Protein AF-A0A948U100-F1 (afdb_monomer_lite)

Structure (mmCIF, N/CA/C/O backbone):
data_AF-A0A948U100-F1
#
_entry.id   AF-A0A948U100-F1
#
loop_
_atom_site.group_PDB
_atom_site.id
_atom_site.type_symbol
_atom_site.label_atom_id
_atom_site.label_alt_id
_atom_site.label_comp_id
_atom_site.label_asym_id
_atom_site.label_entity_id
_atom_site.label_seq_id
_atom_site.pdbx_PDB_ins_code
_atom_site.Cartn_x
_atom_site.Cartn_y
_atom_site.Cartn_z
_atom_site.occupancy
_atom_site.B_iso_or_equiv
_atom_site.auth_seq_id
_atom_site.auth_comp_id
_atom_site.auth_asym_id
_atom_site.auth_atom_id
_atom_site.pdbx_PDB_model_num
ATOM 1 N N . MET A 1 1 ? 40.590 14.692 -9.329 1.00 38.50 1 MET A N 1
ATOM 2 C CA . MET A 1 1 ? 40.022 13.449 -8.770 1.00 38.50 1 MET A CA 1
ATOM 3 C C . MET A 1 1 ? 38.692 13.834 -8.159 1.00 38.50 1 MET A C 1
ATOM 5 O O . MET A 1 1 ? 38.643 14.272 -7.020 1.00 38.50 1 MET A O 1
ATOM 9 N N . GLU A 1 2 ? 37.663 13.827 -9.000 1.00 42.91 2 GLU A N 1
ATOM 10 C CA . GLU A 1 2 ? 36.280 14.156 -8.657 1.00 42.91 2 GLU A CA 1
ATOM 11 C C . GLU A 1 2 ? 35.517 12.838 -8.519 1.00 42.91 2 GLU A C 1
ATOM 13 O O . GLU A 1 2 ? 35.002 12.303 -9.493 1.00 42.91 2 GLU A O 1
ATOM 18 N N . GLU A 1 3 ? 35.473 12.291 -7.310 1.00 48.03 3 GLU A N 1
ATOM 19 C CA . GLU A 1 3 ? 34.512 11.252 -6.933 1.00 48.03 3 GLU A CA 1
ATOM 20 C C . GLU A 1 3 ? 33.742 11.768 -5.723 1.00 48.03 3 GLU A C 1
ATOM 22 O O . GLU A 1 3 ? 34.136 11.570 -4.581 1.00 48.03 3 GLU A O 1
ATOM 27 N N . SER A 1 4 ? 32.686 12.536 -5.990 1.00 46.94 4 SER A N 1
ATOM 28 C CA . SER A 1 4 ? 31.695 12.964 -4.993 1.00 46.94 4 SER A CA 1
ATOM 29 C C . SER A 1 4 ? 30.493 13.611 -5.699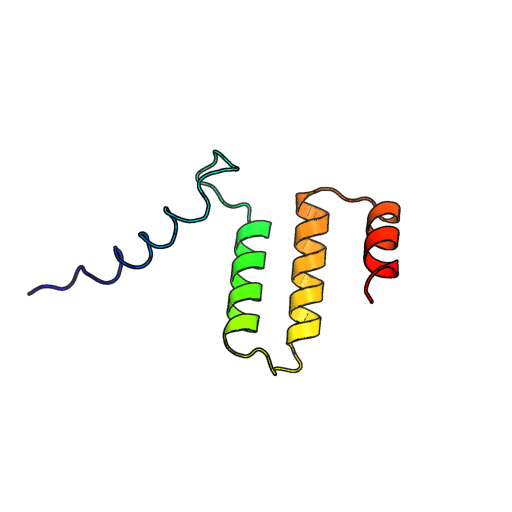 1.00 46.94 4 SER A C 1
ATOM 31 O O . SER A 1 4 ? 30.070 14.708 -5.351 1.00 46.94 4 SER A O 1
ATOM 33 N N . ASN A 1 5 ? 29.969 12.988 -6.758 1.00 50.84 5 ASN A N 1
ATOM 34 C CA . ASN A 1 5 ? 28.863 13.568 -7.537 1.00 50.84 5 ASN A CA 1
ATOM 35 C C . ASN A 1 5 ? 27.737 12.575 -7.876 1.00 50.84 5 ASN A C 1
ATOM 37 O O . ASN A 1 5 ? 26.971 12.815 -8.806 1.00 50.84 5 ASN A O 1
ATOM 41 N N . SER A 1 6 ? 27.584 11.481 -7.121 1.00 48.66 6 SER A N 1
ATOM 42 C CA . SER A 1 6 ? 26.400 10.610 -7.243 1.00 48.66 6 SER A CA 1
ATOM 43 C C . SER A 1 6 ? 25.389 10.779 -6.104 1.00 48.66 6 SER A C 1
ATOM 45 O O . SER A 1 6 ? 24.217 10.465 -6.289 1.00 48.66 6 SER A O 1
ATOM 47 N N . GLU A 1 7 ? 25.788 11.337 -4.957 1.00 46.78 7 GLU A N 1
ATOM 48 C CA . GLU A 1 7 ? 24.919 11.410 -3.771 1.00 46.78 7 GLU A CA 1
ATOM 49 C C . GLU A 1 7 ? 24.043 12.677 -3.735 1.00 46.78 7 GLU A C 1
ATOM 51 O O . GLU A 1 7 ? 22.966 12.706 -3.141 1.00 46.78 7 GLU A O 1
ATOM 56 N N . THR A 1 8 ? 24.444 13.726 -4.453 1.00 45.78 8 THR A N 1
ATOM 57 C CA . THR A 1 8 ? 23.717 15.004 -4.522 1.00 45.78 8 THR A CA 1
ATOM 58 C C . THR A 1 8 ? 22.592 15.007 -5.559 1.00 45.78 8 THR A C 1
ATOM 60 O O . THR A 1 8 ? 21.636 15.768 -5.419 1.00 45.78 8 THR A O 1
ATOM 63 N N . HIS A 1 9 ? 22.651 14.142 -6.578 1.00 44.12 9 HIS A N 1
ATOM 64 C CA . HIS A 1 9 ? 21.629 14.096 -7.632 1.00 44.12 9 HIS A CA 1
ATOM 65 C C . HIS A 1 9 ? 20.359 13.353 -7.193 1.00 44.12 9 HIS A C 1
ATOM 67 O O . HIS A 1 9 ? 19.257 13.723 -7.597 1.00 44.12 9 HIS A O 1
ATOM 73 N N . PHE A 1 10 ? 20.490 12.365 -6.302 1.00 45.75 10 PHE A N 1
ATOM 74 C CA . PHE A 1 10 ? 19.342 11.654 -5.733 1.00 45.75 10 PHE A CA 1
ATOM 75 C C . PHE A 1 10 ? 18.566 12.517 -4.719 1.00 45.75 10 PHE A C 1
ATOM 77 O O . PHE A 1 10 ? 17.350 12.390 -4.582 1.00 45.75 10 PHE A O 1
ATOM 84 N N . ASN A 1 11 ? 19.246 13.476 -4.084 1.00 45.69 11 ASN A N 1
ATOM 85 C CA . ASN A 1 11 ? 18.654 14.373 -3.090 1.00 45.69 11 ASN A CA 1
ATOM 86 C C . ASN A 1 11 ? 17.910 15.582 -3.686 1.00 45.69 11 ASN A C 1
ATOM 88 O O . ASN A 1 11 ? 17.129 16.219 -2.983 1.00 45.69 11 ASN A O 1
ATOM 92 N N . MET A 1 12 ? 18.078 15.889 -4.978 1.00 37.97 12 MET A N 1
ATOM 93 C CA . MET A 1 12 ? 17.387 17.028 -5.605 1.00 37.97 12 MET A CA 1
ATOM 94 C C . MET A 1 12 ? 15.960 16.691 -6.075 1.00 37.97 12 MET A C 1
ATOM 96 O O . MET A 1 12 ? 15.086 17.558 -6.064 1.00 37.97 12 MET A O 1
ATOM 100 N N . LEU A 1 13 ? 15.685 15.424 -6.411 1.00 41.16 13 LEU A N 1
ATOM 101 C CA . LEU A 1 13 ? 14.339 14.952 -6.776 1.00 41.16 13 LEU A CA 1
ATOM 102 C C . LEU A 1 13 ? 13.395 14.821 -5.567 1.00 41.16 13 LEU A C 1
ATOM 104 O O . LEU A 1 13 ? 12.179 14.796 -5.735 1.00 41.16 13 LEU A O 1
ATOM 108 N N . GLN A 1 14 ? 13.936 14.809 -4.346 1.00 45.84 14 GLN A N 1
ATOM 109 C CA . GLN A 1 14 ? 13.153 14.736 -3.108 1.00 45.84 14 GLN A CA 1
ATOM 110 C C . GLN A 1 14 ? 12.515 16.087 -2.716 1.00 45.84 14 GLN A C 1
ATOM 112 O O . GLN A 1 14 ? 11.511 16.102 -2.007 1.00 45.84 14 GLN A O 1
ATOM 117 N N . LEU A 1 15 ? 13.040 17.229 -3.190 1.00 43.03 15 LEU A N 1
ATOM 118 C CA . LEU A 1 15 ? 12.687 18.549 -2.635 1.00 43.03 15 LEU A CA 1
ATOM 119 C C . LEU A 1 15 ? 11.647 19.352 -3.444 1.00 43.03 15 LEU A C 1
ATOM 121 O O . LEU A 1 15 ? 11.049 20.288 -2.914 1.00 43.03 15 LEU A O 1
ATOM 125 N N . ILE A 1 16 ? 11.383 19.004 -4.709 1.00 41.88 16 ILE A N 1
ATOM 126 C CA . ILE A 1 16 ? 10.516 19.827 -5.582 1.00 41.88 16 ILE A CA 1
ATOM 127 C C . ILE A 1 16 ? 9.058 19.311 -5.629 1.00 41.88 16 ILE A C 1
ATOM 129 O O . ILE A 1 16 ? 8.145 20.095 -5.870 1.00 41.88 16 ILE A O 1
ATOM 133 N N . GLY A 1 17 ? 8.796 18.030 -5.324 1.00 43.53 17 GLY A N 1
ATOM 134 C CA . GLY A 1 17 ? 7.453 17.428 -5.452 1.00 43.53 17 GLY A CA 1
ATOM 135 C C . GLY A 1 17 ? 6.673 17.180 -4.152 1.00 43.53 17 GLY A C 1
ATOM 136 O O . GLY A 1 17 ? 5.446 17.240 -4.155 1.00 43.53 17 GLY A O 1
ATOM 137 N N . TYR A 1 18 ? 7.354 16.929 -3.029 1.00 46.47 18 TYR A N 1
ATOM 138 C CA . TYR A 1 18 ? 6.717 16.463 -1.782 1.00 46.47 18 TYR A CA 1
ATOM 139 C C . TYR A 1 18 ? 6.514 17.556 -0.719 1.00 46.47 18 TYR A C 1
ATOM 141 O O . TYR A 1 18 ? 6.049 17.291 0.391 1.00 46.47 18 TYR A O 1
ATOM 149 N N . SER A 1 19 ? 6.796 18.812 -1.066 1.00 40.69 19 SER A N 1
ATOM 150 C CA . SER A 1 19 ? 6.820 19.970 -0.161 1.00 40.69 19 SER A CA 1
ATOM 151 C C . SER A 1 19 ? 5.442 20.493 0.276 1.00 40.69 19 SER A C 1
ATOM 153 O O . SER A 1 19 ? 5.290 21.693 0.497 1.00 40.69 19 SER A O 1
ATOM 155 N N . ARG A 1 20 ? 4.420 19.635 0.445 1.00 42.38 20 ARG A N 1
ATOM 156 C CA . ARG A 1 20 ? 3.157 20.080 1.066 1.00 42.38 20 ARG A CA 1
ATOM 157 C C . ARG A 1 20 ? 2.668 19.300 2.284 1.00 42.38 20 ARG A C 1
ATOM 159 O O . ARG A 1 20 ? 1.963 19.918 3.073 1.00 42.38 20 ARG A O 1
ATOM 166 N N . VAL A 1 21 ? 3.019 18.033 2.530 1.00 42.75 21 VAL A N 1
ATOM 167 C CA . VAL A 1 21 ? 2.462 17.333 3.713 1.00 42.75 21 VAL A CA 1
ATOM 168 C C . VAL A 1 21 ? 3.381 16.228 4.258 1.00 42.75 21 VAL A C 1
ATOM 170 O O . VAL A 1 21 ? 3.134 15.055 4.023 1.00 42.75 21 VAL A O 1
ATOM 173 N N . LYS A 1 22 ? 4.420 16.590 5.021 1.00 45.62 22 LYS A N 1
ATOM 174 C CA . LYS A 1 22 ? 4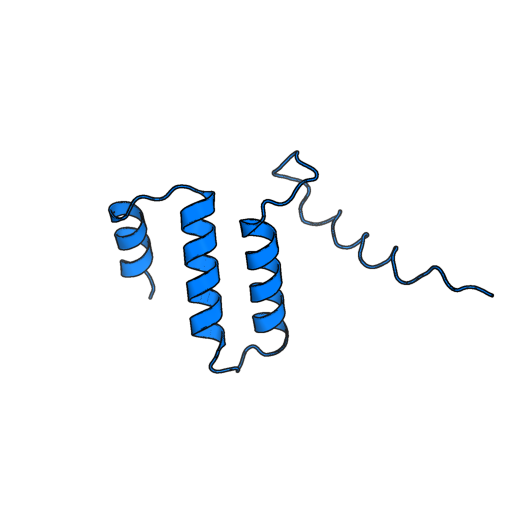.632 16.152 6.423 1.00 45.62 22 LYS A CA 1
ATOM 175 C C . LYS A 1 22 ? 6.063 16.412 6.895 1.00 45.62 22 LYS A C 1
ATOM 177 O O . LYS A 1 22 ? 7.037 15.798 6.487 1.00 45.62 22 LYS A O 1
ATOM 182 N N . ASN A 1 23 ? 6.111 17.319 7.853 1.00 45.78 23 ASN A N 1
ATOM 183 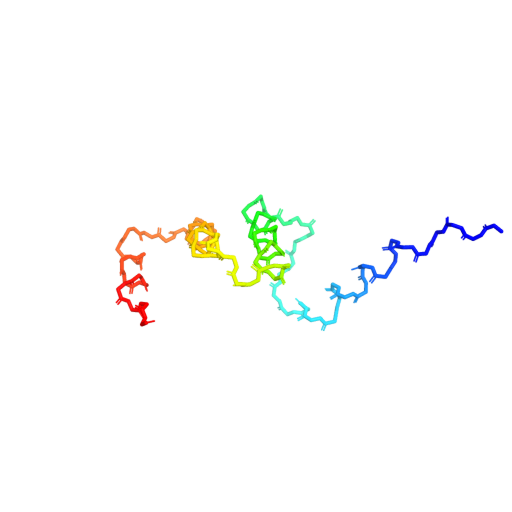C CA . ASN A 1 23 ? 7.134 17.524 8.858 1.00 45.78 23 ASN A CA 1
ATOM 184 C C . ASN A 1 23 ? 7.459 16.230 9.648 1.00 45.78 23 ASN A C 1
ATOM 186 O O . ASN A 1 23 ? 6.835 15.986 10.677 1.00 45.78 23 ASN A O 1
ATOM 190 N N . SER A 1 24 ? 8.395 15.401 9.170 1.00 41.53 24 SER A N 1
ATOM 191 C CA . SER A 1 24 ? 9.197 14.474 9.992 1.00 41.53 24 SER A CA 1
ATOM 192 C C . SER A 1 24 ? 10.281 13.822 9.127 1.00 41.53 24 SER A C 1
ATOM 194 O O . SER A 1 24 ? 9.976 13.070 8.209 1.00 41.53 24 SER A O 1
ATOM 196 N N . LEU A 1 25 ? 11.554 14.074 9.427 1.00 49.28 25 LEU A N 1
ATOM 197 C CA . LEU A 1 25 ? 12.730 13.471 8.775 1.00 49.28 25 LEU A CA 1
ATOM 198 C C . LEU A 1 25 ? 12.939 11.977 9.134 1.00 49.28 25 LEU A C 1
ATOM 200 O O . LEU A 1 25 ? 14.063 11.487 9.153 1.00 49.28 25 LEU A O 1
ATOM 204 N N . ALA A 1 26 ? 11.865 11.240 9.414 1.00 55.50 26 ALA A N 1
ATOM 205 C CA . ALA A 1 26 ? 11.884 9.799 9.626 1.00 55.50 26 ALA A CA 1
ATOM 206 C C . ALA A 1 26 ? 10.681 9.184 8.905 1.00 55.50 26 ALA A C 1
ATOM 208 O O . ALA A 1 26 ? 9.550 9.300 9.379 1.00 55.50 26 ALA A O 1
ATOM 209 N N . LEU A 1 27 ? 10.938 8.550 7.758 1.00 61.38 27 LEU A N 1
ATOM 210 C CA . LEU A 1 27 ? 9.975 7.645 7.138 1.00 61.38 27 LEU A CA 1
ATOM 211 C C . LEU A 1 27 ? 9.741 6.484 8.107 1.00 61.38 27 LEU A C 1
ATOM 213 O O . LEU A 1 27 ? 10.694 5.880 8.607 1.00 61.38 27 LEU A O 1
ATOM 217 N N . SER A 1 28 ? 8.479 6.176 8.383 1.00 78.81 28 SER A N 1
ATOM 218 C CA . SER A 1 28 ? 8.113 4.942 9.074 1.00 78.81 28 SER A CA 1
ATOM 219 C C . SER A 1 28 ? 8.620 3.727 8.289 1.00 78.81 28 SER A C 1
ATOM 221 O O . SER A 1 28 ? 8.826 3.784 7.072 1.00 78.81 28 SER A O 1
ATOM 223 N N . MET A 1 29 ? 8.819 2.599 8.977 1.00 81.69 29 MET A N 1
ATOM 224 C CA . MET A 1 29 ? 9.224 1.350 8.317 1.00 81.69 29 MET A CA 1
ATOM 225 C C . MET A 1 29 ? 8.230 0.961 7.215 1.00 81.69 29 MET A C 1
ATOM 227 O O . MET A 1 29 ? 8.621 0.454 6.167 1.00 81.69 29 MET A O 1
ATOM 231 N N . GLU A 1 30 ? 6.946 1.238 7.433 1.00 82.75 30 GLU A N 1
ATOM 232 C CA . GLU A 1 30 ? 5.879 1.036 6.465 1.00 82.75 30 GLU A CA 1
ATOM 233 C C . GLU A 1 30 ? 6.067 1.894 5.207 1.00 82.75 30 GLU A C 1
ATOM 235 O O . GLU A 1 30 ? 5.954 1.374 4.099 1.00 82.75 30 GLU A O 1
ATOM 240 N N . GLU A 1 31 ? 6.398 3.180 5.352 1.00 83.19 31 GLU A N 1
ATOM 241 C CA . GLU A 1 31 ? 6.647 4.081 4.218 1.00 83.19 31 GLU A CA 1
ATOM 242 C C . GLU A 1 31 ? 7.877 3.665 3.406 1.00 83.19 31 GLU A C 1
ATOM 244 O O . GLU A 1 31 ? 7.820 3.656 2.175 1.00 83.19 31 GLU A O 1
ATOM 249 N N . ALA A 1 32 ? 8.955 3.242 4.069 1.00 87.62 32 ALA A N 1
ATOM 250 C CA . ALA A 1 32 ? 10.146 2.737 3.390 1.00 87.62 32 ALA A CA 1
ATOM 251 C C . ALA A 1 32 ? 9.844 1.480 2.550 1.00 87.62 32 ALA A C 1
ATOM 253 O O . ALA A 1 32 ? 10.243 1.397 1.387 1.00 87.62 32 ALA A O 1
ATOM 254 N N . LEU A 1 33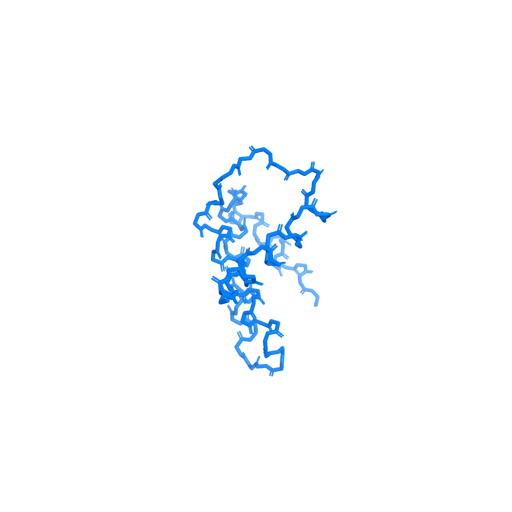 ? 9.079 0.532 3.103 1.00 87.94 33 LEU A N 1
ATOM 255 C CA . LEU A 1 33 ? 8.680 -0.690 2.395 1.00 87.94 33 LEU A CA 1
ATOM 256 C C . LEU A 1 33 ? 7.740 -0.405 1.214 1.00 87.94 33 LEU A C 1
ATOM 258 O O . LEU A 1 33 ? 7.845 -1.051 0.170 1.00 87.94 33 LEU A O 1
ATOM 262 N N . MET A 1 34 ? 6.838 0.575 1.341 1.00 89.50 34 MET A N 1
ATOM 263 C CA . MET A 1 34 ? 5.988 0.998 0.222 1.00 89.50 34 MET A CA 1
ATOM 264 C C . MET A 1 34 ? 6.818 1.560 -0.935 1.00 89.50 34 MET A C 1
ATOM 266 O O . MET A 1 34 ? 6.556 1.220 -2.092 1.00 89.50 34 MET A O 1
ATOM 270 N N . ILE A 1 35 ? 7.830 2.381 -0.635 1.00 89.75 35 ILE A N 1
ATOM 271 C CA . ILE A 1 35 ? 8.745 2.934 -1.644 1.00 89.75 35 ILE A CA 1
ATOM 272 C C . ILE A 1 35 ? 9.509 1.804 -2.343 1.00 89.75 35 ILE A C 1
ATOM 274 O O . ILE A 1 35 ? 9.562 1.774 -3.571 1.00 89.75 35 ILE A O 1
ATOM 278 N N . GLU A 1 36 ? 10.041 0.841 -1.586 1.00 91.75 36 GLU A N 1
ATOM 279 C CA . GLU A 1 36 ? 10.762 -0.306 -2.145 1.00 91.75 36 GLU A CA 1
ATOM 280 C C . GLU A 1 36 ? 9.884 -1.113 -3.112 1.00 91.75 36 GLU A C 1
ATOM 282 O O . GLU A 1 36 ? 10.265 -1.349 -4.258 1.00 91.75 36 GLU A O 1
ATOM 287 N N . HIS A 1 37 ? 8.675 -1.493 -2.691 1.00 92.62 37 HIS A N 1
ATOM 288 C CA . HIS A 1 37 ? 7.749 -2.239 -3.545 1.00 92.62 37 HIS A CA 1
ATOM 289 C C . HIS A 1 37 ? 7.340 -1.447 -4.793 1.00 92.62 37 HIS A C 1
ATOM 291 O O . HIS A 1 37 ? 7.240 -2.026 -5.874 1.00 92.62 37 HIS A O 1
ATOM 297 N N . THR A 1 38 ? 7.169 -0.129 -4.666 1.00 93.69 38 THR A N 1
ATOM 298 C CA . THR A 1 38 ? 6.864 0.754 -5.799 1.00 93.69 38 THR A CA 1
ATOM 299 C C . THR A 1 38 ? 8.014 0.780 -6.803 1.00 93.69 38 THR A C 1
ATOM 301 O O . THR A 1 38 ? 7.776 0.645 -8.001 1.00 93.69 38 THR A O 1
ATOM 304 N N . HIS A 1 39 ? 9.268 0.868 -6.347 1.00 94.38 39 HIS A N 1
ATOM 305 C CA . HIS A 1 39 ? 10.424 0.788 -7.242 1.00 94.38 39 HIS A CA 1
ATOM 306 C C . HIS A 1 39 ? 10.502 -0.551 -7.983 1.00 94.38 39 HIS A C 1
ATOM 308 O O . HIS A 1 39 ? 10.814 -0.561 -9.172 1.00 94.38 39 HIS A O 1
ATOM 314 N N . VAL A 1 40 ? 10.178 -1.670 -7.326 1.00 93.00 40 VAL A N 1
ATOM 315 C CA . VAL A 1 40 ? 10.161 -2.990 -7.983 1.00 93.00 40 VAL A CA 1
ATOM 316 C C . VAL A 1 40 ? 9.096 -3.053 -9.084 1.00 93.00 40 VAL A C 1
ATOM 318 O O . VAL A 1 40 ? 9.377 -3.576 -10.161 1.00 93.00 40 VAL A O 1
ATOM 321 N N . ILE A 1 41 ? 7.905 -2.490 -8.848 1.00 94.44 41 ILE A N 1
ATOM 322 C CA . ILE A 1 41 ? 6.848 -2.399 -9.870 1.00 94.44 41 ILE A CA 1
ATOM 323 C C . ILE A 1 41 ? 7.314 -1.528 -11.041 1.00 94.44 41 ILE A C 1
ATOM 325 O O . ILE A 1 41 ? 7.225 -1.948 -12.189 1.00 94.44 41 ILE A O 1
ATOM 329 N N . LEU A 1 42 ? 7.854 -0.337 -10.763 1.00 95.06 42 LEU A N 1
ATOM 330 C CA . LEU A 1 42 ? 8.308 0.589 -11.805 1.00 95.06 42 LEU A CA 1
ATOM 331 C C . LEU A 1 42 ? 9.457 0.019 -12.649 1.00 95.06 42 LEU A C 1
ATOM 333 O O . LEU A 1 42 ? 9.554 0.330 -13.833 1.00 95.06 42 LEU A O 1
ATOM 337 N N . ALA A 1 43 ? 10.313 -0.819 -12.061 1.00 95.19 43 ALA A N 1
ATOM 338 C CA . ALA A 1 43 ? 11.406 -1.473 -12.772 1.00 95.19 43 ALA A CA 1
ATOM 339 C C . ALA A 1 43 ? 10.931 -2.583 -13.729 1.00 95.19 43 ALA A C 1
ATOM 341 O O . ALA A 1 43 ? 11.612 -2.859 -14.716 1.00 95.19 43 ALA A O 1
ATOM 342 N N . ASN A 1 44 ? 9.796 -3.234 -13.446 1.00 95.12 44 ASN A N 1
ATOM 343 C CA . ASN A 1 44 ? 9.216 -4.261 -14.313 1.00 95.12 44 ASN A CA 1
ATOM 344 C C . ASN A 1 44 ? 7.676 -4.310 -14.188 1.00 95.12 44 ASN A C 1
ATOM 346 O O . ASN A 1 44 ? 7.144 -5.183 -13.490 1.00 95.12 44 ASN A O 1
ATOM 350 N N . PRO A 1 45 ? 6.959 -3.388 -14.856 1.00 94.00 45 PRO A N 1
ATOM 351 C CA . PRO A 1 45 ? 5.513 -3.227 -14.698 1.00 94.00 45 PRO A CA 1
ATOM 352 C C . PRO A 1 45 ? 4.692 -4.372 -15.306 1.00 94.00 45 PRO A C 1
ATOM 354 O O . PRO A 1 45 ? 3.564 -4.601 -14.884 1.00 94.00 45 PRO A O 1
ATOM 357 N N . ASP A 1 46 ? 5.258 -5.130 -16.246 1.00 95.62 46 ASP A N 1
ATOM 358 C CA . ASP A 1 46 ? 4.588 -6.285 -16.860 1.00 95.62 46 ASP A CA 1
ATOM 359 C C . ASP A 1 46 ? 4.819 -7.586 -16.069 1.00 95.62 46 ASP A C 1
ATOM 361 O O . ASP A 1 46 ? 4.365 -8.666 -16.456 1.00 95.62 46 ASP A O 1
ATOM 365 N N . SER A 1 47 ? 5.551 -7.513 -14.952 1.00 95.25 47 SER A N 1
ATOM 366 C CA . SER A 1 47 ? 5.814 -8.672 -14.109 1.00 95.25 47 SER A CA 1
ATOM 367 C C . SER A 1 47 ? 4.514 -9.230 -13.520 1.00 95.25 47 SER A C 1
ATOM 369 O O . SER A 1 47 ? 3.729 -8.482 -12.931 1.00 95.25 47 SER A O 1
ATOM 371 N N . PRO A 1 48 ? 4.320 -10.562 -13.504 1.00 93.38 48 PRO A N 1
ATOM 372 C CA . PRO A 1 48 ? 3.187 -11.167 -12.801 1.00 93.38 48 PRO A CA 1
ATOM 373 C C . PRO A 1 48 ? 3.217 -10.897 -11.283 1.00 93.38 48 PRO A C 1
ATOM 375 O O . PRO A 1 48 ? 2.221 -11.109 -10.592 1.00 93.38 48 PRO A O 1
ATOM 378 N N . ALA A 1 49 ? 4.350 -10.427 -10.744 1.00 93.00 49 ALA A N 1
ATOM 379 C CA . ALA A 1 49 ? 4.491 -10.065 -9.339 1.00 93.00 49 ALA A CA 1
ATOM 380 C C . ALA A 1 49 ? 3.831 -8.723 -8.972 1.00 93.00 49 ALA A C 1
ATOM 382 O O . ALA A 1 49 ? 3.652 -8.468 -7.780 1.00 93.00 49 ALA A O 1
ATOM 383 N N . VAL A 1 50 ? 3.454 -7.881 -9.946 1.00 94.69 50 VAL A N 1
ATOM 384 C CA . VAL A 1 50 ? 2.896 -6.541 -9.682 1.00 94.69 50 VAL A CA 1
ATOM 385 C C . VAL A 1 50 ? 1.666 -6.614 -8.781 1.00 94.69 50 VAL A C 1
ATOM 387 O O . VAL A 1 50 ? 1.666 -5.993 -7.721 1.00 94.69 50 VAL A O 1
ATOM 390 N N . HIS A 1 51 ? 0.698 -7.481 -9.087 1.00 94.00 51 HIS A N 1
ATOM 391 C CA . HIS A 1 51 ? -0.498 -7.654 -8.253 1.00 94.00 51 HIS A CA 1
ATOM 392 C C . HIS A 1 51 ? -0.180 -8.023 -6.795 1.00 94.00 51 HIS A C 1
ATOM 394 O O . HIS A 1 51 ? -0.848 -7.581 -5.859 1.00 94.00 51 HIS A O 1
ATOM 400 N N . GLN A 1 52 ? 0.862 -8.830 -6.572 1.00 95.75 52 GLN A N 1
ATOM 401 C CA . GLN A 1 52 ? 1.272 -9.213 -5.220 1.00 95.75 52 GLN A CA 1
ATOM 402 C C . GLN A 1 52 ? 1.934 -8.048 -4.478 1.00 95.75 52 GLN A C 1
ATOM 404 O O . GLN A 1 52 ? 1.743 -7.901 -3.269 1.00 95.75 52 GLN A O 1
ATOM 409 N N . LEU A 1 53 ? 2.717 -7.229 -5.181 1.00 95.31 53 LEU A N 1
ATOM 410 C CA . LEU A 1 53 ? 3.370 -6.048 -4.620 1.00 95.31 53 LEU A CA 1
ATOM 411 C C . LEU A 1 53 ? 2.349 -4.954 -4.294 1.00 95.31 53 LEU A C 1
ATOM 413 O O . LEU A 1 53 ? 2.384 -4.411 -3.193 1.00 95.31 53 LEU A O 1
ATOM 417 N N . GLU A 1 54 ? 1.375 -4.714 -5.169 1.00 94.75 54 GLU A N 1
ATOM 418 C CA . GLU A 1 54 ? 0.253 -3.805 -4.908 1.00 94.75 54 GLU A CA 1
ATOM 419 C C . GLU A 1 54 ? -0.558 -4.249 -3.686 1.00 94.75 54 GLU A C 1
ATOM 421 O O . GLU A 1 54 ? -0.890 -3.440 -2.819 1.00 94.75 54 GLU A O 1
ATOM 426 N N . ALA A 1 55 ? -0.826 -5.552 -3.543 1.00 94.38 55 ALA A N 1
ATOM 427 C CA . ALA A 1 55 ? -1.493 -6.087 -2.358 1.00 94.38 55 ALA A CA 1
ATOM 428 C C . ALA A 1 55 ? -0.681 -5.860 -1.068 1.00 94.38 55 ALA A C 1
ATOM 430 O O . ALA A 1 55 ? -1.260 -5.606 -0.009 1.00 94.38 55 ALA A O 1
ATOM 431 N N . LYS A 1 56 ? 0.657 -5.927 -1.131 1.00 95.00 56 LYS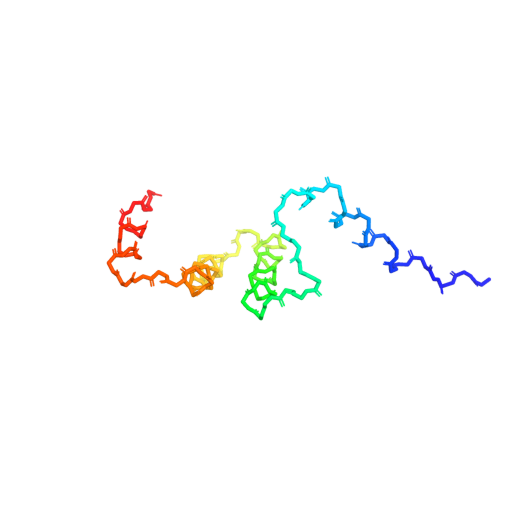 A N 1
ATOM 432 C CA . LYS A 1 56 ? 1.528 -5.596 0.011 1.00 95.00 56 LYS A CA 1
ATOM 433 C C . LYS A 1 56 ? 1.483 -4.103 0.334 1.00 95.00 56 LYS A C 1
ATOM 435 O O . LYS A 1 56 ? 1.329 -3.763 1.503 1.00 95.00 56 LYS A O 1
ATOM 440 N N . ILE A 1 57 ? 1.547 -3.235 -0.676 1.00 94.00 57 ILE A N 1
ATOM 441 C CA . ILE A 1 57 ? 1.430 -1.779 -0.505 1.00 94.00 57 ILE A CA 1
ATOM 442 C C . ILE A 1 57 ? 0.089 -1.429 0.151 1.00 94.00 57 ILE A C 1
ATOM 444 O O . ILE A 1 57 ? 0.078 -0.720 1.152 1.00 94.00 57 ILE A O 1
ATOM 448 N N . ASN A 1 58 ? -1.026 -2.004 -0.311 1.00 93.50 58 ASN A N 1
ATOM 449 C CA . ASN A 1 58 ? -2.346 -1.785 0.294 1.00 93.50 58 ASN A CA 1
ATOM 450 C C . ASN A 1 58 ? -2.365 -2.123 1.793 1.00 93.50 58 ASN A C 1
ATOM 452 O O . ASN A 1 58 ? -2.831 -1.324 2.600 1.00 93.50 58 ASN A O 1
ATOM 456 N N . LYS A 1 59 ? -1.777 -3.257 2.200 1.00 93.31 59 LYS A N 1
ATOM 457 C CA . LYS A 1 59 ? -1.672 -3.629 3.623 1.00 93.31 59 LYS A CA 1
ATOM 458 C C . LYS A 1 59 ? -0.847 -2.631 4.438 1.00 93.31 59 LYS A C 1
ATOM 460 O O . LYS A 1 59 ? -1.208 -2.341 5.577 1.00 93.31 59 LYS A O 1
ATOM 465 N N . LEU A 1 60 ? 0.246 -2.119 3.873 1.00 90.44 60 LEU A N 1
ATOM 466 C CA . LEU A 1 60 ? 1.082 -1.107 4.524 1.00 90.44 60 LEU A CA 1
ATOM 467 C C . LEU A 1 60 ? 0.323 0.215 4.684 1.00 90.44 60 LEU A C 1
ATOM 469 O O . LEU A 1 60 ? 0.354 0.793 5.767 1.00 90.44 60 LEU A O 1
ATOM 473 N N . VAL A 1 61 ? -0.438 0.637 3.668 1.00 90.06 61 VAL A N 1
ATOM 474 C CA . VAL A 1 61 ? -1.326 1.810 3.742 1.00 90.06 61 VAL A CA 1
ATOM 475 C C . VAL A 1 61 ? -2.387 1.619 4.827 1.00 90.06 61 VAL A C 1
ATOM 477 O O . VAL A 1 61 ? -2.564 2.495 5.672 1.00 90.06 61 VAL A O 1
ATOM 480 N N . TYR A 1 62 ? -3.060 0.466 4.866 1.00 91.12 62 TYR A N 1
ATOM 481 C CA . TYR A 1 62 ? -4.077 0.183 5.885 1.00 91.12 62 TYR A CA 1
ATOM 482 C C . TYR A 1 62 ? -3.503 0.2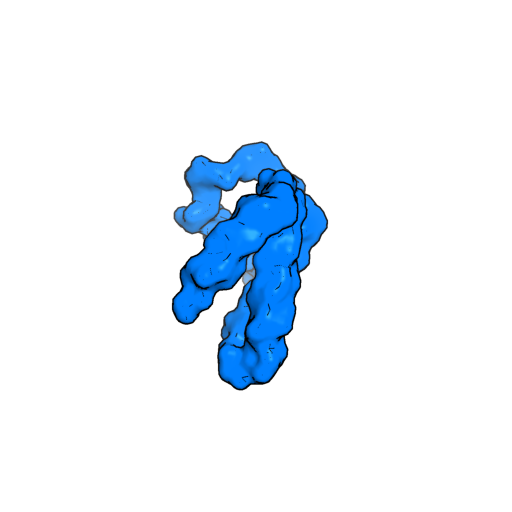50 7.294 1.00 91.12 62 TYR A C 1
ATOM 484 O O . TYR A 1 62 ? -4.127 0.818 8.187 1.00 91.12 62 TYR A O 1
ATOM 492 N N . LYS A 1 63 ? -2.286 -0.268 7.479 1.00 88.31 63 LYS A N 1
ATOM 493 C CA . LYS A 1 63 ? -1.568 -0.195 8.750 1.00 88.31 63 LYS A CA 1
ATOM 494 C C . LYS A 1 63 ? -1.178 1.241 9.110 1.00 88.31 63 LYS A C 1
ATOM 496 O O . LYS A 1 63 ? -1.384 1.639 10.252 1.00 88.31 63 LYS A O 1
ATOM 501 N N . LEU A 1 64 ? -0.661 2.015 8.154 1.00 86.69 64 LEU A N 1
ATOM 502 C CA . LEU A 1 64 ? -0.223 3.400 8.363 1.00 86.69 64 LEU A CA 1
ATOM 503 C C . LEU A 1 64 ? -1.377 4.313 8.800 1.00 86.69 64 LEU A C 1
ATOM 505 O O . LEU A 1 64 ? -1.187 5.198 9.631 1.00 86.69 64 LEU A O 1
ATOM 509 N N . TYR A 1 65 ? -2.572 4.082 8.256 1.00 86.25 65 TYR A N 1
ATOM 510 C CA . TYR A 1 65 ? -3.773 4.855 8.576 1.00 86.25 65 TYR A CA 1
ATOM 511 C C . TYR A 1 65 ? -4.670 4.202 9.639 1.00 86.25 65 TYR A C 1
ATOM 513 O O . TYR A 1 65 ? -5.666 4.802 10.033 1.00 86.25 65 TYR A O 1
ATOM 521 N N . GLY A 1 66 ? -4.324 3.007 10.128 1.00 88.94 66 GLY A N 1
ATOM 522 C CA . GLY A 1 66 ? -5.075 2.314 11.177 1.00 88.94 66 GLY A CA 1
ATOM 523 C C . GLY A 1 66 ? -6.484 1.887 10.762 1.00 88.94 66 GLY A C 1
ATOM 524 O O . GLY A 1 66 ? -7.385 1.907 11.598 1.00 88.94 66 GLY A O 1
ATOM 525 N N . LEU A 1 67 ? -6.686 1.519 9.492 1.00 90.19 67 LEU A N 1
ATOM 526 C CA . LEU A 1 67 ? -8.005 1.126 8.993 1.00 90.19 67 LEU A CA 1
ATOM 527 C C . LEU A 1 67 ? -8.508 -0.139 9.692 1.00 90.19 67 LEU A C 1
ATOM 529 O O . LEU A 1 67 ? -7.784 -1.120 9.882 1.00 90.19 67 LEU A O 1
ATOM 533 N N . THR A 1 68 ? -9.796 -0.135 10.004 1.00 94.94 68 THR A N 1
ATOM 534 C CA . THR A 1 68 ? -10.512 -1.297 10.522 1.00 94.94 68 THR A CA 1
ATOM 535 C C . THR A 1 68 ? -10.848 -2.288 9.408 1.00 94.94 68 THR A C 1
ATOM 537 O O . THR A 1 68 ? -10.880 -1.953 8.224 1.00 94.94 68 THR A O 1
ATOM 540 N N . ALA A 1 69 ? -11.181 -3.527 9.781 1.00 92.94 69 ALA A N 1
ATOM 541 C CA . ALA A 1 69 ? -11.595 -4.548 8.816 1.00 92.94 69 ALA A CA 1
ATOM 542 C C . ALA A 1 69 ? -12.819 -4.125 7.977 1.00 92.94 69 ALA A C 1
ATOM 544 O O . ALA A 1 69 ? -12.901 -4.473 6.801 1.00 92.94 69 ALA A O 1
ATOM 545 N N . GLY A 1 70 ? -13.747 -3.354 8.560 1.00 94.25 70 GLY A N 1
ATOM 546 C CA . GLY A 1 70 ? -14.915 -2.830 7.848 1.00 94.25 70 GLY A CA 1
ATOM 547 C C . GLY A 1 70 ? -14.543 -1.782 6.798 1.00 94.25 70 GLY A C 1
ATOM 548 O O . GLY A 1 70 ? -15.028 -1.841 5.673 1.00 94.25 70 GLY A O 1
ATOM 549 N N . GLU A 1 71 ? -13.635 -0.865 7.131 1.00 91.94 71 GLU A N 1
ATOM 550 C CA . GLU A 1 71 ? -13.143 0.150 6.190 1.00 91.94 71 GLU A CA 1
ATOM 551 C C . GLU A 1 71 ? -12.318 -0.474 5.061 1.00 91.94 71 GLU A C 1
ATOM 553 O O . GLU A 1 71 ? -12.490 -0.107 3.900 1.00 91.94 71 GLU A O 1
ATOM 558 N N . ILE A 1 72 ? -11.481 -1.471 5.373 1.00 92.19 72 ILE A N 1
ATOM 559 C CA . ILE A 1 72 ? -10.734 -2.233 4.362 1.00 92.19 72 ILE A CA 1
ATOM 560 C C . ILE A 1 72 ? -11.698 -2.913 3.388 1.00 92.19 72 ILE A C 1
ATOM 562 O O . ILE A 1 72 ? -11.509 -2.821 2.177 1.00 92.19 72 ILE A O 1
ATOM 566 N N . ALA A 1 73 ? -12.756 -3.555 3.896 1.00 91.75 73 ALA A N 1
ATOM 567 C CA . ALA A 1 73 ? -13.747 -4.212 3.050 1.00 91.75 73 ALA A CA 1
ATOM 568 C C . ALA A 1 73 ? -14.423 -3.228 2.079 1.00 91.75 73 ALA A C 1
ATOM 570 O O . ALA A 1 73 ? -14.619 -3.566 0.916 1.00 91.75 73 ALA A O 1
ATOM 571 N N . ILE A 1 74 ? -14.721 -1.998 2.514 1.00 90.88 74 ILE A N 1
ATOM 572 C CA . ILE A 1 74 ? -15.299 -0.958 1.645 1.00 90.88 74 ILE A CA 1
ATOM 573 C C . ILE A 1 74 ? -14.334 -0.575 0.516 1.00 90.88 74 ILE A C 1
ATOM 575 O O . ILE A 1 74 ? -14.760 -0.415 -0.628 1.00 90.88 74 ILE A O 1
ATOM 579 N N . VAL A 1 75 ? -13.042 -0.427 0.814 1.00 87.25 75 VAL A N 1
ATOM 580 C CA . VAL A 1 75 ? -12.025 -0.075 -0.190 1.00 87.25 75 VAL A CA 1
ATOM 581 C C . VAL A 1 75 ? -11.830 -1.207 -1.201 1.00 87.25 75 VAL A C 1
ATOM 583 O O . VAL A 1 75 ? -11.783 -0.952 -2.401 1.00 87.25 75 VAL A O 1
ATOM 586 N N . GLU A 1 76 ? -11.741 -2.452 -0.733 1.00 87.19 76 GLU A N 1
ATOM 587 C CA . GLU A 1 76 ? -11.481 -3.621 -1.583 1.00 87.19 76 GLU A CA 1
ATOM 588 C C . GLU A 1 76 ? -12.682 -3.991 -2.469 1.00 87.19 76 GLU A C 1
ATOM 590 O O . GLU A 1 76 ? -12.495 -4.385 -3.616 1.00 87.19 76 GLU A O 1
ATOM 595 N N . VAL A 1 77 ? -13.918 -3.807 -1.990 1.00 81.81 77 VAL A N 1
ATOM 596 C CA . VAL A 1 77 ? -15.139 -4.053 -2.785 1.00 81.81 77 VAL A CA 1
ATOM 597 C C . VAL A 1 77 ? -15.272 -3.087 -3.968 1.00 81.81 77 VAL A C 1
ATOM 599 O O . VAL A 1 77 ? -15.888 -3.433 -4.971 1.00 81.81 77 VAL A O 1
ATOM 602 N N . ASN A 1 78 ? -14.686 -1.891 -3.874 1.00 72.62 78 ASN A N 1
ATOM 603 C CA . ASN A 1 78 ? -14.738 -0.874 -4.926 1.00 72.62 78 ASN A CA 1
ATOM 604 C C . ASN A 1 78 ? -13.534 -0.910 -5.883 1.00 72.62 78 ASN A C 1
ATOM 606 O O . ASN A 1 78 ? -13.394 -0.003 -6.705 1.00 72.62 78 ASN A O 1
ATOM 610 N N . LYS A 1 79 ? -12.655 -1.917 -5.794 1.00 68.56 79 LYS A N 1
ATOM 611 C CA . LYS A 1 79 ? -11.616 -2.117 -6.809 1.00 68.56 79 LYS A CA 1
ATOM 612 C C . LYS A 1 79 ? -12.273 -2.658 -8.082 1.00 68.56 79 LYS A C 1
ATOM 614 O O . LYS A 1 79 ? -12.749 -3.791 -8.095 1.00 68.56 79 LYS A O 1
ATOM 619 N N . ILE A 1 80 ? -12.351 -1.795 -9.095 1.00 49.59 80 ILE A N 1
ATOM 620 C CA . ILE A 1 80 ? -12.943 -2.041 -10.421 1.00 49.59 80 ILE A CA 1
ATOM 621 C C . ILE A 1 80 ? -11.926 -2.738 -11.322 1.00 49.59 80 ILE A C 1
ATOM 623 O O . ILE A 1 80 ? -10.750 -2.307 -11.288 1.00 49.59 80 ILE A O 1
#

Radius of gyration: 16.64 Å; chains: 1; bounding box: 55×31×28 Å

Foldseek 3Di:
DDDDPPPVVVVVVVPPPPPPDDPDPDDDPLRVLLVVLVVVCVVPVPDPCNVVSVVSNLVSVCVVVVPDPVRSCVVVVPPD

Secondary structure (DSSP, 8-state):
-----SHHHHHHTTTTTSTTS---S---HHHHHHHHHHHHHHH-TT-TTHHHHHHHHHHHHHHHHT--HHHHHHHHHT--

Sequence (80 aa):
MEESNSETHFNMLQLIGYSRVKNSLALSMEEALMIEHTHVILANPDSPAVHQLEAKINKLVYKLYGLTAGEIAIVEVNKI

pLDDT: mean 74.74, std 22.01, range [37.97, 95.75]